Protein AF-A0A965AV86-F1 (afdb_monomer)

Mean predicted aligned error: 15.58 Å

pLDDT: mean 75.6, std 20.57, range [33.12, 95.44]

Sequence (163 aa):
SRGSLPSGPVTVMVHMASVWVPFTSESKEAIASYPEIQKEIRLALQAVGRKLGMYLRRRLRVAQEGQRRTIFLRYLGEVASAVATINGGNRDKIYEELLLIAKKKTAEADVKLDESGKPIEEPEEMNLGDNVIIVSQQPEPGAEPTEAATPAKKPKKRRRRSK

Nearest PDB structures (foldseek):
  8qhw-assembly1_E  TM=7.178E-01  e=6.486E+00  Synechocystis sp. PCC 6803
  7p2y-assembly1_L  TM=5.408E-01  e=6.915E+00  Acinetobacter baumannii ATCC 17978

Structure (mmCIF, N/CA/C/O backbone):
data_AF-A0A965AV86-F1
#
_entry.id   AF-A0A965AV86-F1
#
loop_
_atom_site.group_PDB
_atom_site.id
_atom_site.type_symbol
_atom_site.label_atom_id
_atom_site.label_alt_id
_atom_site.label_comp_id
_atom_site.label_asym_id
_atom_site.label_entity_id
_atom_site.label_seq_id
_atom_site.pdbx_PDB_ins_code
_atom_site.Cartn_x
_atom_site.Cartn_y
_atom_site.Cartn_z
_atom_site.occupancy
_atom_site.B_iso_or_equiv
_atom_site.auth_seq_id
_atom_site.auth_comp_id
_atom_site.auth_asym_id
_atom_site.auth_atom_id
_atom_site.pdbx_PDB_model_num
ATOM 1 N N . SER A 1 1 ? 18.219 -2.382 4.595 1.00 44.16 1 SER A N 1
ATOM 2 C CA . SER A 1 1 ? 19.446 -2.185 3.793 1.00 44.16 1 SER A CA 1
ATOM 3 C C . SER A 1 1 ? 19.245 -1.000 2.861 1.00 44.16 1 SER A C 1
ATOM 5 O O . SER A 1 1 ? 18.247 -0.950 2.155 1.00 44.16 1 SER A O 1
ATOM 7 N N . ARG A 1 2 ? 20.127 0.006 2.894 1.00 52.91 2 ARG A N 1
ATOM 8 C CA . ARG A 1 2 ? 20.089 1.122 1.933 1.00 52.91 2 ARG A CA 1
ATOM 9 C C . ARG A 1 2 ? 20.800 0.667 0.656 1.00 52.91 2 ARG A C 1
ATOM 11 O O . ARG A 1 2 ? 21.925 0.197 0.748 1.00 52.91 2 ARG A O 1
ATOM 18 N N . GLY A 1 3 ? 20.136 0.771 -0.493 1.00 73.81 3 GLY A N 1
ATOM 19 C CA . GLY A 1 3 ? 20.714 0.448 -1.806 1.00 73.81 3 GLY A CA 1
ATOM 20 C C . GLY A 1 3 ? 20.435 -0.960 -2.342 1.00 73.81 3 GLY A C 1
ATOM 21 O O . GLY A 1 3 ? 20.791 -1.235 -3.481 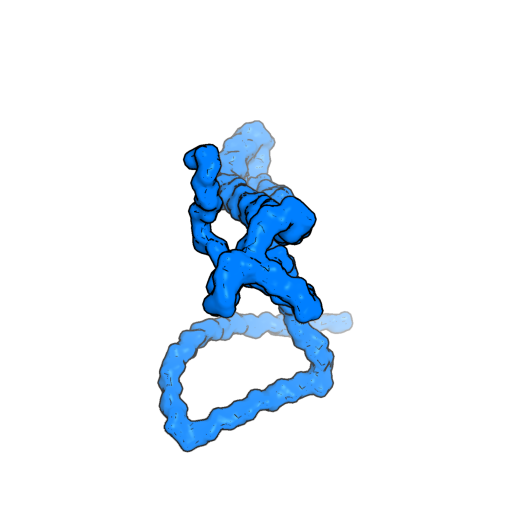1.00 73.81 3 GLY A O 1
ATOM 22 N N . SER A 1 4 ? 19.772 -1.838 -1.583 1.00 79.75 4 SER A N 1
ATOM 23 C CA . SER A 1 4 ? 19.282 -3.110 -2.130 1.00 79.75 4 SER A CA 1
ATOM 24 C C . SER A 1 4 ? 17.935 -2.919 -2.824 1.00 79.75 4 SER A C 1
ATOM 26 O O . SER A 1 4 ? 17.174 -2.009 -2.479 1.00 79.75 4 SER A O 1
ATOM 28 N N . LEU A 1 5 ? 17.607 -3.824 -3.748 1.00 81.38 5 LEU A N 1
ATOM 29 C CA . LEU A 1 5 ? 16.246 -3.932 -4.266 1.00 81.38 5 LEU A CA 1
ATOM 30 C C . LEU A 1 5 ? 15.256 -4.121 -3.100 1.00 81.38 5 LEU A C 1
ATOM 32 O O . LEU A 1 5 ? 15.603 -4.768 -2.102 1.00 81.38 5 LEU A O 1
ATOM 36 N N . PRO A 1 6 ? 14.054 -3.527 -3.186 1.00 82.19 6 PRO A N 1
ATOM 37 C CA . PRO A 1 6 ? 13.028 -3.721 -2.174 1.00 82.19 6 PRO A CA 1
ATOM 38 C C . PRO A 1 6 ? 12.660 -5.206 -2.109 1.00 82.19 6 PRO A C 1
ATOM 40 O O . PRO A 1 6 ? 12.325 -5.810 -3.125 1.00 82.19 6 PRO A O 1
ATOM 43 N N . SER A 1 7 ? 12.733 -5.791 -0.915 1.00 81.69 7 SER A N 1
ATOM 44 C CA . SER A 1 7 ? 12.344 -7.177 -0.677 1.00 81.69 7 SER A CA 1
ATOM 45 C C . SER A 1 7 ? 10.901 -7.251 -0.184 1.00 81.69 7 SER A C 1
ATOM 47 O O . SER A 1 7 ? 10.472 -6.483 0.679 1.00 81.69 7 SER A O 1
ATOM 49 N N . GLY A 1 8 ? 10.137 -8.180 -0.749 1.00 85.19 8 GLY A N 1
ATOM 50 C CA . GLY A 1 8 ? 8.748 -8.427 -0.383 1.00 85.19 8 GLY A CA 1
ATOM 51 C C . GLY A 1 8 ? 8.028 -9.264 -1.442 1.00 85.19 8 GLY A C 1
ATOM 52 O O . GLY A 1 8 ? 8.562 -9.451 -2.535 1.00 85.19 8 GLY A O 1
ATOM 53 N N . PRO A 1 9 ? 6.818 -9.763 -1.142 1.00 88.88 9 PRO A N 1
ATOM 54 C CA . PRO A 1 9 ? 5.999 -10.521 -2.085 1.00 88.88 9 PRO A CA 1
ATOM 55 C C . PRO A 1 9 ? 5.366 -9.577 -3.122 1.00 88.88 9 PRO A C 1
ATOM 57 O O . PRO A 1 9 ? 4.173 -9.287 -3.076 1.00 88.88 9 PRO A O 1
ATOM 60 N N . VAL A 1 10 ? 6.182 -9.029 -4.024 1.00 87.31 10 VAL A N 1
ATOM 61 C CA . VAL A 1 10 ? 5.752 -8.085 -5.063 1.00 87.31 10 VAL A CA 1
ATOM 62 C C . VAL A 1 10 ? 6.363 -8.496 -6.395 1.00 87.31 10 VAL A C 1
ATOM 64 O O . VAL A 1 10 ? 7.570 -8.696 -6.492 1.00 87.31 10 VAL A O 1
ATOM 67 N N . THR A 1 11 ? 5.527 -8.574 -7.428 1.00 89.94 11 THR A N 1
ATOM 68 C CA . THR A 1 11 ? 5.969 -8.746 -8.817 1.00 89.94 11 THR A CA 1
ATOM 69 C C . THR A 1 11 ? 5.817 -7.419 -9.546 1.00 89.94 11 THR A C 1
ATOM 71 O O . THR A 1 11 ? 4.768 -6.779 -9.463 1.00 89.94 11 THR A O 1
ATOM 74 N N . VAL A 1 12 ? 6.864 -6.992 -10.250 1.00 89.75 12 VAL A N 1
ATOM 75 C CA . VAL A 1 12 ? 6.861 -5.771 -11.060 1.00 89.75 12 VAL A CA 1
ATOM 76 C C . VAL A 1 12 ? 7.028 -6.169 -12.517 1.00 89.75 12 VAL A C 1
ATOM 78 O O . VAL A 1 12 ? 8.007 -6.815 -12.874 1.00 89.75 12 VAL A O 1
ATOM 81 N N . MET A 1 13 ? 6.079 -5.760 -13.352 1.00 92.31 13 MET A N 1
ATOM 82 C CA . MET A 1 13 ? 6.137 -5.939 -14.798 1.00 92.31 13 MET A CA 1
ATOM 83 C C . MET A 1 13 ? 6.315 -4.572 -15.454 1.00 92.31 13 MET A C 1
ATOM 85 O O . MET A 1 13 ? 5.569 -3.637 -15.159 1.00 92.31 13 MET A O 1
ATOM 89 N N . VAL A 1 14 ? 7.299 -4.458 -16.343 1.00 92.12 14 VAL A N 1
ATOM 90 C CA . VAL A 1 14 ? 7.527 -3.260 -17.156 1.00 92.12 14 VAL A CA 1
ATOM 91 C C . VAL A 1 14 ? 7.401 -3.668 -18.614 1.00 92.12 14 VAL A C 1
ATOM 93 O O . VAL A 1 14 ? 8.117 -4.551 -19.075 1.00 92.12 14 VAL A O 1
ATOM 96 N N . HIS A 1 15 ? 6.476 -3.034 -19.327 1.00 93.19 15 HIS A N 1
ATOM 97 C CA . HIS A 1 15 ? 6.301 -3.220 -20.761 1.00 93.19 15 HIS A CA 1
ATOM 98 C C . HIS A 1 15 ? 6.832 -1.989 -21.494 1.00 93.19 15 HIS A C 1
ATOM 100 O O . HIS A 1 15 ? 6.490 -0.862 -21.133 1.00 93.19 15 HIS A O 1
ATOM 106 N N . MET A 1 16 ? 7.657 -2.201 -22.517 1.00 89.88 16 MET A N 1
ATOM 107 C CA . MET A 1 16 ? 8.225 -1.138 -23.340 1.00 89.88 16 MET A CA 1
ATOM 108 C C . MET A 1 16 ? 7.884 -1.404 -24.802 1.00 89.88 16 MET A C 1
ATOM 110 O O . MET A 1 16 ? 8.159 -2.483 -25.316 1.00 89.88 16 MET A O 1
ATOM 114 N N . ALA A 1 17 ? 7.293 -0.412 -25.463 1.00 92.25 17 ALA A N 1
ATOM 115 C CA . ALA A 1 17 ? 6.923 -0.481 -26.868 1.00 92.25 17 ALA A CA 1
ATOM 116 C C . ALA A 1 17 ? 7.422 0.774 -27.589 1.00 92.25 17 ALA A C 1
ATOM 118 O O . ALA A 1 17 ? 7.102 1.893 -27.189 1.00 92.25 17 ALA A O 1
ATOM 119 N N . SER A 1 18 ? 8.204 0.588 -28.649 1.00 91.44 18 SER A N 1
ATOM 120 C CA . SER A 1 18 ? 8.650 1.652 -29.549 1.00 91.44 18 SER A CA 1
ATOM 121 C C . SER A 1 18 ? 8.913 1.080 -30.946 1.00 91.44 18 SER A C 1
ATOM 123 O O . SER A 1 18 ? 9.048 -0.131 -31.112 1.00 91.44 18 SER A O 1
ATOM 125 N N . VAL A 1 19 ? 8.984 1.954 -31.958 1.00 95.38 19 VAL A N 1
ATOM 126 C CA . VAL A 1 19 ? 9.325 1.569 -33.346 1.00 95.38 19 VAL A CA 1
ATOM 127 C C . VAL A 1 19 ? 10.732 0.975 -33.415 1.00 95.38 19 VAL A C 1
ATOM 129 O O . VAL A 1 19 ? 10.982 0.017 -34.141 1.00 95.38 19 VAL A O 1
ATOM 132 N N . TRP A 1 20 ? 11.644 1.536 -32.624 1.00 91.50 20 TRP A N 1
ATOM 133 C CA . TRP A 1 20 ? 13.003 1.049 -32.475 1.00 91.50 20 TRP A CA 1
ATOM 134 C C . TRP A 1 20 ? 13.381 1.044 -30.994 1.00 91.50 20 TRP A C 1
ATOM 136 O O . TRP A 1 20 ? 13.335 2.080 -30.324 1.00 91.50 20 TRP A O 1
ATOM 146 N N . VAL A 1 21 ? 13.698 -0.140 -30.470 1.00 92.31 21 VAL A N 1
ATOM 147 C CA . VAL A 1 21 ? 14.121 -0.346 -29.083 1.00 92.31 21 VAL A CA 1
ATOM 148 C C . VAL A 1 21 ? 15.646 -0.451 -29.046 1.00 92.31 21 VAL A C 1
ATOM 150 O O . VAL A 1 21 ? 16.195 -1.303 -29.749 1.00 92.31 21 VAL A O 1
ATOM 153 N N . PRO A 1 22 ? 16.340 0.345 -28.217 1.00 92.19 22 PRO A N 1
ATOM 154 C CA . PRO A 1 22 ? 17.777 0.206 -28.074 1.00 92.19 22 PRO A CA 1
ATOM 155 C C . PRO A 1 22 ? 18.134 -0.981 -27.168 1.00 92.19 22 PRO A C 1
ATOM 157 O O . PRO A 1 22 ? 17.960 -0.920 -25.949 1.00 92.19 22 PRO A O 1
ATOM 160 N N . PHE A 1 23 ? 18.672 -2.048 -27.753 1.00 94.06 23 PHE A N 1
ATOM 161 C CA . PHE A 1 23 ? 19.180 -3.210 -27.018 1.00 94.06 23 PHE A CA 1
ATOM 162 C C . PHE A 1 23 ? 20.687 -3.091 -26.756 1.00 94.06 23 PHE A C 1
ATOM 164 O O . PHE A 1 23 ? 21.407 -2.469 -27.535 1.00 94.06 23 PHE A O 1
ATOM 171 N N . THR A 1 24 ? 21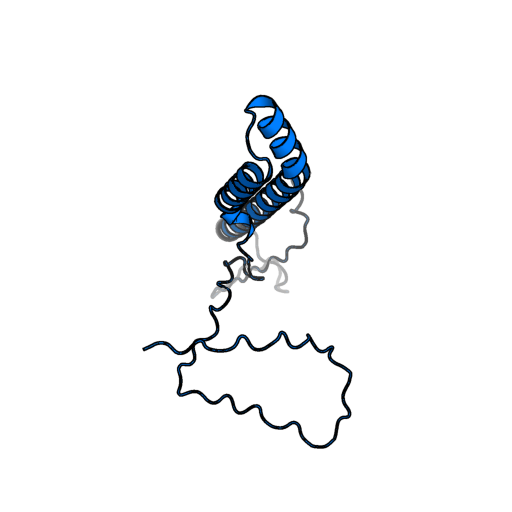.174 -3.682 -25.663 1.00 94.62 24 THR A N 1
ATOM 172 C CA . THR A 1 24 ? 22.618 -3.739 -25.357 1.00 94.62 24 THR A CA 1
ATOM 173 C C . THR A 1 24 ? 23.363 -4.793 -26.179 1.00 94.62 24 THR A C 1
ATOM 175 O O . THR A 1 24 ? 24.575 -4.684 -26.340 1.00 94.62 24 THR A O 1
ATOM 178 N N . SER A 1 25 ? 22.656 -5.808 -26.684 1.00 92.44 25 SER A N 1
ATOM 179 C CA . SER A 1 25 ? 23.189 -6.891 -27.515 1.00 92.44 25 SER A CA 1
ATOM 180 C C . SER A 1 25 ? 22.216 -7.266 -28.637 1.00 92.44 25 SER A C 1
ATOM 182 O O . SER A 1 25 ? 21.016 -6.989 -28.564 1.00 92.44 25 SER A O 1
ATOM 184 N N . GLU A 1 26 ? 22.726 -7.941 -29.670 1.00 91.81 26 GLU A N 1
ATOM 185 C CA . GLU A 1 26 ? 21.929 -8.447 -30.799 1.00 91.81 26 GLU A CA 1
ATOM 186 C C . GLU A 1 26 ? 20.872 -9.474 -30.368 1.00 91.81 26 GLU A C 1
ATOM 188 O O . GLU A 1 26 ? 19.809 -9.564 -30.984 1.00 91.81 26 GLU A O 1
ATOM 193 N N . SER A 1 27 ? 21.125 -10.189 -29.266 1.00 92.81 27 SER A N 1
ATOM 194 C CA . SER A 1 27 ? 20.223 -11.188 -28.683 1.00 92.81 27 SER A CA 1
ATOM 195 C C . SER A 1 27 ? 18.942 -10.596 -28.077 1.00 92.81 27 SER A C 1
ATOM 197 O O . SER A 1 27 ? 18.022 -11.346 -27.767 1.00 92.81 27 SER A O 1
ATOM 199 N N . LYS A 1 28 ? 18.849 -9.263 -27.922 1.00 91.69 28 LYS A N 1
ATOM 200 C CA . LYS A 1 28 ? 17.669 -8.537 -27.400 1.00 91.69 28 LYS A CA 1
ATOM 201 C C . LYS A 1 28 ? 17.233 -8.915 -25.977 1.00 91.69 28 LYS A C 1
ATOM 203 O O . LYS A 1 28 ? 16.060 -8.810 -25.630 1.00 91.69 28 LYS A O 1
ATOM 208 N N . GLU A 1 29 ? 18.180 -9.300 -25.131 1.00 91.31 29 GLU A N 1
ATOM 209 C CA . GLU A 1 29 ? 17.897 -9.726 -23.751 1.00 91.31 29 GLU A CA 1
ATOM 210 C C . GLU A 1 29 ? 17.850 -8.560 -22.752 1.00 91.31 29 GLU A C 1
ATOM 212 O O . GLU A 1 29 ? 17.215 -8.657 -21.703 1.00 91.31 29 GLU A O 1
ATOM 217 N N . ALA A 1 30 ? 18.505 -7.441 -23.073 1.00 92.00 30 A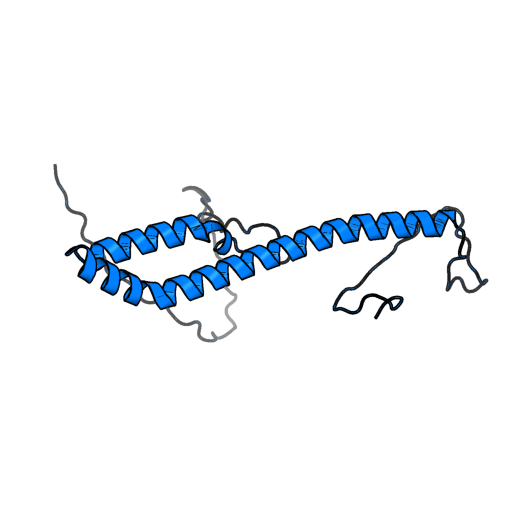LA A N 1
ATOM 218 C CA . ALA A 1 30 ? 18.589 -6.275 -22.203 1.00 92.00 30 ALA A CA 1
ATOM 219 C C . ALA A 1 30 ? 18.480 -4.961 -22.988 1.00 92.00 30 ALA A C 1
ATOM 221 O O . ALA A 1 30 ? 18.927 -4.842 -24.131 1.00 92.00 30 ALA A O 1
ATOM 222 N N . ILE A 1 31 ? 17.868 -3.964 -22.348 1.00 92.06 31 ILE A N 1
ATOM 223 C CA . ILE A 1 31 ? 17.645 -2.622 -22.897 1.00 92.06 31 ILE A CA 1
ATOM 224 C C . ILE A 1 31 ? 18.810 -1.722 -22.482 1.00 92.06 31 ILE A C 1
ATOM 226 O O . ILE A 1 31 ? 19.259 -1.763 -21.336 1.00 92.06 31 ILE A O 1
ATOM 230 N N . ALA A 1 32 ? 19.289 -0.885 -23.399 1.00 92.56 32 ALA A N 1
ATOM 231 C CA . ALA A 1 32 ? 20.369 0.051 -23.123 1.00 92.56 32 ALA A CA 1
ATOM 232 C C . ALA A 1 32 ? 19.949 1.154 -22.137 1.00 92.56 32 ALA A C 1
ATOM 234 O O . ALA A 1 32 ? 18.827 1.666 -22.150 1.00 92.56 32 ALA A O 1
ATOM 235 N N . SER A 1 33 ? 20.884 1.555 -21.278 1.00 91.75 33 SER A N 1
ATOM 236 C CA . SER A 1 33 ? 20.636 2.425 -20.129 1.00 91.75 33 SER A CA 1
ATOM 237 C C . SER A 1 33 ? 20.665 3.921 -20.478 1.00 91.75 33 SER A C 1
ATOM 239 O O . SER A 1 33 ? 21.414 4.684 -19.867 1.00 91.75 33 SER A O 1
ATOM 241 N N . TYR A 1 34 ? 19.840 4.366 -21.426 1.00 94.00 34 TYR A N 1
ATOM 242 C CA . TYR A 1 34 ? 19.718 5.791 -21.760 1.00 94.00 34 TYR A CA 1
ATOM 243 C C . TYR A 1 34 ? 19.035 6.589 -20.635 1.00 94.00 34 TYR A C 1
ATOM 245 O O . TYR A 1 34 ? 18.071 6.094 -20.034 1.00 94.00 34 TYR A O 1
ATOM 253 N N . PRO A 1 35 ? 19.504 7.811 -20.321 1.00 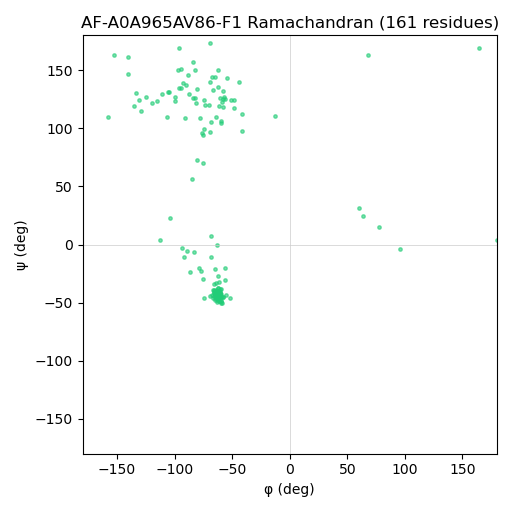94.31 35 PRO A N 1
ATOM 254 C CA . PRO A 1 35 ? 18.970 8.599 -19.212 1.00 94.31 35 PRO A CA 1
ATOM 255 C C . PRO A 1 35 ? 17.481 8.939 -19.379 1.00 94.31 35 PRO A C 1
ATOM 257 O O . PRO A 1 35 ? 16.754 8.972 -18.386 1.00 94.31 35 PRO A O 1
ATOM 260 N N . GLU A 1 36 ? 16.995 9.113 -20.608 1.00 93.75 36 GLU A N 1
ATOM 261 C CA . GLU A 1 36 ? 15.586 9.371 -20.921 1.00 93.75 36 GLU A CA 1
ATOM 262 C C . GLU A 1 36 ? 14.702 8.171 -20.551 1.00 93.75 36 GLU A C 1
ATOM 264 O O . GLU A 1 36 ? 13.707 8.328 -19.840 1.00 93.75 36 GLU A O 1
ATOM 269 N N . ILE A 1 37 ? 15.106 6.959 -20.952 1.00 92.44 37 ILE A N 1
ATOM 270 C CA . ILE A 1 37 ? 14.382 5.709 -20.661 1.00 92.44 37 ILE A CA 1
ATOM 271 C C . ILE A 1 37 ? 14.385 5.438 -19.153 1.00 92.44 37 ILE A C 1
ATOM 273 O O . ILE A 1 37 ? 13.347 5.146 -18.559 1.00 92.44 37 ILE A O 1
ATOM 277 N N . GLN A 1 38 ? 15.543 5.587 -18.502 1.00 93.62 38 GLN A N 1
ATOM 278 C CA . GLN A 1 38 ? 15.658 5.401 -17.054 1.00 93.62 38 GLN A CA 1
ATOM 279 C C . GLN A 1 38 ? 14.780 6.383 -16.272 1.00 93.62 38 GLN A C 1
ATOM 281 O O . GLN A 1 38 ? 14.186 6.013 -15.253 1.00 93.62 38 GLN A O 1
ATOM 286 N N . LYS A 1 39 ? 14.705 7.641 -16.722 1.00 95.44 39 LYS A N 1
ATOM 287 C CA . LYS A 1 39 ? 13.859 8.664 -16.103 1.00 95.44 39 LYS A CA 1
ATOM 288 C C . LYS A 1 39 ? 12.386 8.278 -16.203 1.00 95.44 39 LYS A C 1
ATOM 290 O O . LYS A 1 39 ? 11.697 8.333 -15.185 1.00 95.44 39 LYS A O 1
ATOM 295 N N . GLU A 1 40 ? 11.933 7.834 -17.370 1.00 94.62 40 GLU A N 1
ATOM 296 C CA . GLU A 1 40 ? 10.533 7.468 -17.586 1.00 94.62 40 GLU A CA 1
ATOM 297 C C . GLU A 1 40 ? 10.129 6.226 -16.781 1.00 94.62 40 GLU A C 1
ATOM 299 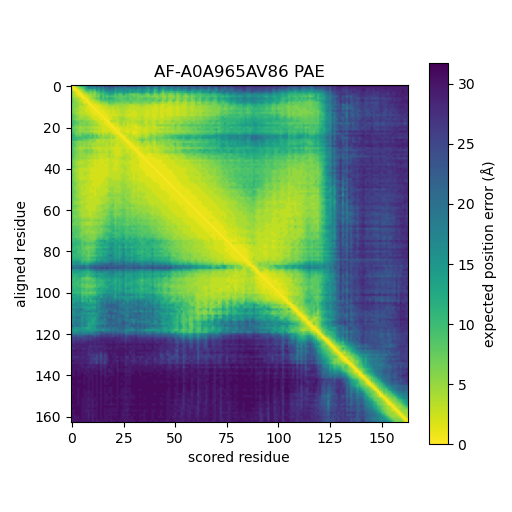O O . GLU A 1 40 ? 9.139 6.255 -16.048 1.00 94.62 40 GLU A O 1
ATOM 304 N N . ILE A 1 41 ? 10.952 5.170 -16.794 1.00 94.06 41 ILE A N 1
ATOM 305 C CA . ILE A 1 41 ? 10.712 3.963 -15.984 1.00 94.06 41 ILE A CA 1
ATOM 306 C C . ILE A 1 41 ? 10.661 4.316 -14.492 1.00 94.06 41 ILE A C 1
ATOM 308 O O . ILE A 1 41 ? 9.780 3.848 -13.765 1.00 94.06 41 ILE A O 1
ATOM 312 N N . ARG A 1 42 ? 11.568 5.181 -14.017 1.00 93.25 42 ARG A N 1
ATOM 313 C CA . ARG A 1 42 ? 11.564 5.642 -12.622 1.00 93.25 42 ARG A CA 1
ATOM 314 C C . ARG A 1 42 ? 10.269 6.382 -12.283 1.00 93.25 42 ARG A C 1
ATOM 316 O O . ARG A 1 42 ? 9.694 6.118 -11.227 1.00 93.25 42 ARG A O 1
ATOM 323 N N . LEU A 1 43 ? 9.807 7.291 -13.141 1.00 95.38 43 LEU A N 1
ATOM 324 C CA . LEU A 1 43 ? 8.568 8.042 -12.919 1.00 95.38 43 LEU A CA 1
ATOM 325 C C . LEU A 1 43 ? 7.339 7.122 -12.919 1.00 95.38 43 LEU A C 1
ATOM 327 O O . LEU A 1 43 ? 6.506 7.225 -12.013 1.00 95.38 43 LEU A O 1
ATOM 331 N N . ALA A 1 44 ? 7.267 6.177 -13.859 1.00 94.31 44 ALA A N 1
ATOM 332 C CA . ALA A 1 44 ? 6.199 5.184 -13.935 1.00 94.31 44 ALA A CA 1
ATOM 333 C C . ALA A 1 44 ? 6.136 4.317 -12.664 1.00 94.31 44 ALA A C 1
ATOM 335 O O . ALA A 1 44 ? 5.081 4.201 -12.031 1.00 94.31 44 ALA A O 1
ATOM 336 N N . LEU A 1 45 ? 7.279 3.782 -12.219 1.00 92.75 45 LEU A N 1
ATOM 337 C CA . LEU A 1 45 ? 7.365 2.990 -10.989 1.00 92.75 45 LEU A CA 1
ATOM 338 C C . LEU A 1 45 ? 6.999 3.805 -9.747 1.00 92.75 45 LEU A C 1
ATOM 340 O O . LEU A 1 45 ? 6.294 3.306 -8.871 1.00 92.75 45 LEU A O 1
ATOM 344 N N . GLN A 1 46 ? 7.421 5.068 -9.662 1.00 92.50 46 GLN A N 1
ATOM 345 C CA . GLN A 1 46 ? 7.037 5.944 -8.554 1.00 92.50 46 GLN A CA 1
ATOM 346 C C . GLN A 1 46 ? 5.529 6.214 -8.530 1.00 92.50 46 GLN A C 1
ATOM 348 O O . GLN A 1 46 ? 4.935 6.239 -7.451 1.00 92.50 46 GLN A O 1
ATOM 353 N N . ALA A 1 47 ? 4.894 6.403 -9.688 1.00 93.00 47 ALA A N 1
ATOM 354 C CA . ALA A 1 47 ? 3.454 6.621 -9.772 1.00 93.00 47 ALA A CA 1
ATOM 355 C C . ALA A 1 47 ? 2.665 5.400 -9.268 1.00 93.00 47 ALA A C 1
ATOM 357 O O . ALA A 1 47 ? 1.760 5.547 -8.440 1.00 93.00 47 ALA A O 1
ATOM 358 N N . VAL A 1 48 ? 3.045 4.192 -9.698 1.00 92.81 48 VAL A N 1
ATOM 359 C CA . VAL A 1 48 ? 2.442 2.936 -9.217 1.00 92.81 48 VAL A CA 1
ATOM 360 C C . VAL A 1 48 ? 2.755 2.710 -7.735 1.00 92.81 48 VAL A C 1
ATOM 362 O O . VAL A 1 48 ? 1.860 2.384 -6.954 1.00 92.81 48 VAL A O 1
ATOM 365 N N . GLY A 1 49 ? 3.989 2.983 -7.308 1.00 91.69 49 GLY A N 1
ATOM 366 C CA . GLY A 1 49 ? 4.415 2.881 -5.914 1.00 91.69 49 GLY A CA 1
ATOM 367 C C . GLY A 1 49 ? 3.614 3.783 -4.971 1.00 91.69 49 GLY A C 1
ATOM 368 O O . GLY A 1 49 ? 3.247 3.355 -3.878 1.00 91.69 49 GLY A O 1
ATOM 369 N N . ARG A 1 50 ? 3.247 5.003 -5.396 1.00 91.38 50 ARG A N 1
ATOM 370 C CA . ARG A 1 50 ? 2.350 5.880 -4.618 1.00 91.38 50 ARG A CA 1
ATOM 371 C C . ARG A 1 50 ? 0.961 5.264 -4.449 1.00 91.38 50 ARG A C 1
ATOM 373 O O . ARG A 1 50 ? 0.429 5.299 -3.339 1.00 91.38 50 ARG A O 1
ATOM 380 N N . LYS A 1 51 ? 0.389 4.680 -5.512 1.00 89.94 51 LYS A N 1
ATOM 381 C CA . LYS A 1 51 ? -0.916 3.991 -5.456 1.00 89.94 51 LYS A CA 1
ATOM 382 C C . LYS A 1 51 ? -0.873 2.804 -4.493 1.00 89.94 51 LYS A C 1
ATOM 384 O O . LYS A 1 51 ? -1.706 2.729 -3.591 1.00 89.94 51 LYS A O 1
ATOM 389 N N . LEU A 1 52 ? 0.148 1.957 -4.608 1.00 90.06 52 LEU A N 1
ATOM 390 C CA . LEU A 1 52 ? 0.371 0.835 -3.694 1.00 90.06 52 LEU A CA 1
ATOM 391 C C . LEU A 1 52 ? 0.547 1.310 -2.243 1.00 90.06 52 LEU A C 1
ATOM 393 O O . LEU A 1 52 ? -0.075 0.778 -1.326 1.00 90.06 52 LEU A O 1
ATOM 397 N N . GLY A 1 53 ? 1.337 2.360 -2.023 1.00 89.81 53 GLY A N 1
ATOM 398 C CA . GLY A 1 53 ? 1.555 2.926 -0.694 1.00 89.81 53 GLY A CA 1
ATOM 399 C C . GLY A 1 53 ? 0.287 3.510 -0.065 1.00 89.81 53 GLY A C 1
ATOM 400 O O . GLY A 1 53 ? 0.128 3.462 1.153 1.00 89.81 53 GLY A O 1
ATOM 401 N N . MET A 1 54 ? -0.633 4.074 -0.853 1.00 89.56 54 MET A N 1
ATOM 402 C CA . MET A 1 54 ? -1.952 4.485 -0.349 1.00 89.56 54 MET A CA 1
ATOM 403 C C . MET A 1 54 ? -2.800 3.277 0.054 1.00 89.56 54 MET A C 1
ATOM 405 O O . MET A 1 54 ? -3.396 3.292 1.131 1.00 89.56 54 MET A O 1
ATOM 409 N N . TYR A 1 55 ? -2.810 2.225 -0.768 1.00 88.56 55 TYR A N 1
ATOM 410 C CA . TYR A 1 55 ? -3.540 0.992 -0.479 1.00 88.56 55 TYR A CA 1
ATOM 411 C C . TYR A 1 55 ? -3.064 0.327 0.823 1.00 88.56 55 TYR A C 1
ATOM 413 O O . TYR A 1 55 ? -3.866 0.079 1.725 1.00 88.56 55 TYR A O 1
ATOM 421 N N . LEU A 1 56 ? -1.752 0.132 0.978 1.00 89.69 56 LEU A N 1
ATOM 422 C CA . LEU A 1 56 ? -1.173 -0.469 2.183 1.00 89.69 56 LEU A CA 1
ATOM 423 C C . LEU A 1 56 ? -1.470 0.353 3.444 1.00 89.69 56 LEU A C 1
ATOM 425 O O . LEU A 1 56 ? -1.824 -0.212 4.477 1.00 89.69 56 LEU A O 1
ATOM 429 N N . ARG A 1 57 ? -1.387 1.689 3.364 1.00 89.62 57 ARG A N 1
ATOM 430 C CA . ARG A 1 57 ? -1.726 2.578 4.489 1.00 89.62 57 ARG A CA 1
ATOM 431 C C . ARG A 1 57 ? -3.194 2.475 4.889 1.00 89.62 57 ARG A C 1
ATOM 433 O O . ARG A 1 57 ? -3.488 2.475 6.082 1.00 89.62 57 ARG A O 1
ATOM 440 N N . ARG A 1 58 ? -4.106 2.365 3.918 1.00 86.88 58 ARG A N 1
ATOM 441 C CA . ARG A 1 58 ? -5.533 2.147 4.189 1.00 86.88 58 ARG A CA 1
ATOM 442 C C . ARG A 1 58 ? -5.7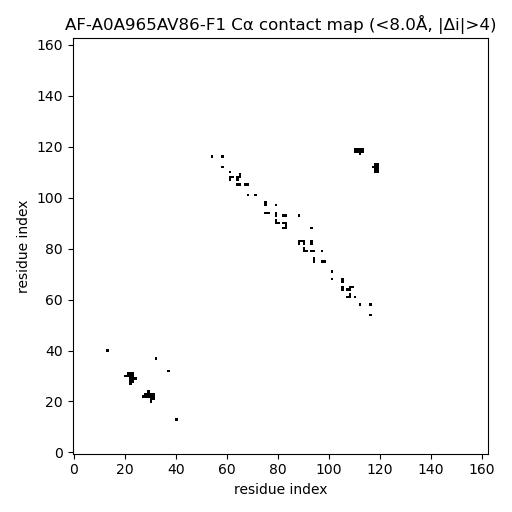48 0.825 4.922 1.00 86.88 58 ARG A C 1
ATOM 444 O O . ARG A 1 58 ? -6.384 0.817 5.968 1.00 86.88 58 ARG A O 1
ATOM 451 N N . ARG A 1 59 ? -5.155 -0.266 4.428 1.00 88.06 59 ARG A N 1
ATOM 452 C CA . ARG A 1 59 ? -5.261 -1.593 5.053 1.00 88.06 59 ARG A CA 1
ATOM 453 C C . ARG A 1 59 ? -4.682 -1.614 6.471 1.00 88.06 59 ARG A C 1
ATOM 455 O O . ARG A 1 59 ? -5.289 -2.184 7.371 1.00 88.06 59 ARG A O 1
ATOM 462 N N . LEU A 1 60 ? -3.546 -0.946 6.684 1.00 90.12 60 LEU A N 1
ATOM 463 C CA . LEU A 1 60 ? -2.947 -0.800 8.010 1.00 90.12 60 LEU A CA 1
ATOM 464 C C . LEU A 1 60 ? -3.863 -0.026 8.968 1.00 90.12 60 LEU A C 1
ATOM 466 O O . LEU A 1 60 ? -4.017 -0.443 10.112 1.00 90.12 60 LEU A O 1
ATOM 470 N N . ARG A 1 61 ? -4.492 1.065 8.510 1.00 87.56 61 ARG A N 1
ATOM 471 C CA . ARG A 1 61 ? -5.444 1.839 9.322 1.00 87.56 61 ARG A CA 1
ATOM 472 C C . ARG A 1 61 ? -6.630 0.981 9.762 1.00 87.56 61 ARG A C 1
ATOM 474 O O . ARG A 1 61 ? -6.927 0.945 10.949 1.00 87.56 61 ARG A O 1
ATOM 481 N N . VAL A 1 62 ? -7.242 0.244 8.834 1.00 87.88 62 VAL A N 1
ATOM 482 C CA . VAL A 1 62 ? -8.356 -0.673 9.140 1.00 87.88 62 VAL A CA 1
ATOM 483 C C . VAL A 1 62 ? -7.934 -1.714 10.183 1.00 87.88 62 VAL A C 1
ATOM 485 O O . VAL A 1 62 ? -8.637 -1.926 11.169 1.00 87.88 62 VAL A O 1
ATOM 488 N N . ALA A 1 63 ? -6.747 -2.312 10.029 1.00 88.56 63 ALA A N 1
ATOM 489 C CA . ALA A 1 63 ? -6.222 -3.276 10.996 1.00 88.56 63 ALA A CA 1
ATOM 490 C C . ALA A 1 63 ? -5.989 -2.657 12.388 1.00 88.56 63 ALA A C 1
ATOM 492 O O . ALA A 1 63 ? -6.328 -3.273 13.399 1.00 88.56 63 ALA A O 1
ATOM 493 N N . GLN A 1 64 ? -5.442 -1.439 12.455 1.00 89.94 64 GLN A N 1
ATOM 494 C CA . GLN A 1 64 ? -5.220 -0.720 13.715 1.00 89.94 64 GLN A CA 1
ATOM 495 C C . GLN A 1 64 ? -6.535 -0.378 14.423 1.00 89.94 64 GLN A C 1
ATOM 497 O O . GLN A 1 64 ? -6.640 -0.559 15.636 1.00 89.94 64 GLN A O 1
ATOM 502 N N . GLU A 1 65 ? -7.550 0.068 13.686 1.00 89.25 65 GLU A N 1
ATOM 503 C CA . GLU A 1 65 ? -8.875 0.333 14.251 1.00 89.25 65 GLU A CA 1
ATOM 504 C C . GLU A 1 65 ? -9.544 -0.962 14.746 1.00 89.25 65 GLU A C 1
ATOM 506 O O . GLU A 1 65 ? -10.076 -1.003 15.858 1.00 89.25 65 GLU A O 1
ATOM 511 N N . GLY A 1 66 ? -9.413 -2.073 14.012 1.00 88.75 66 GLY A N 1
ATOM 512 C CA . GLY A 1 66 ? -9.873 -3.389 14.473 1.00 88.75 66 GLY A CA 1
ATOM 513 C C . GLY A 1 66 ? -9.189 -3.850 15.771 1.00 88.75 66 GLY A C 1
ATOM 514 O O . GLY A 1 66 ? -9.846 -4.337 16.700 1.00 88.75 66 GLY A O 1
ATOM 515 N N . GLN A 1 67 ? -7.875 -3.634 15.887 1.00 90.25 67 GLN A N 1
ATOM 516 C CA . GLN A 1 67 ? -7.126 -3.907 17.119 1.00 90.25 67 GLN A CA 1
ATOM 517 C C . GLN A 1 67 ? -7.612 -3.032 18.282 1.00 90.25 67 GLN A C 1
ATOM 519 O O . GLN A 1 67 ? -7.861 -3.550 19.373 1.00 90.25 67 GLN A O 1
ATOM 524 N N . ARG A 1 68 ? -7.815 -1.728 18.052 1.00 88.56 68 ARG A N 1
ATOM 525 C CA . ARG A 1 68 ? -8.349 -0.793 19.058 1.00 88.56 68 ARG A CA 1
ATOM 526 C C . ARG A 1 68 ? -9.711 -1.234 19.579 1.00 88.56 68 ARG A C 1
ATOM 528 O O . ARG A 1 68 ? -9.904 -1.262 20.792 1.00 88.56 68 ARG A O 1
ATOM 535 N N . ARG A 1 69 ? -10.627 -1.647 18.699 1.00 87.81 69 ARG A N 1
ATOM 536 C CA . ARG A 1 69 ? -11.940 -2.179 19.100 1.00 87.81 69 ARG A CA 1
ATOM 537 C C . ARG A 1 69 ? -11.827 -3.444 19.930 1.00 87.81 69 ARG A C 1
ATOM 539 O O . ARG A 1 69 ? -12.520 -3.568 20.933 1.00 87.81 69 ARG A O 1
ATOM 546 N N . THR A 1 70 ? -10.948 -4.363 19.541 1.00 89.88 70 THR A N 1
ATOM 547 C CA . THR A 1 70 ? -10.732 -5.612 20.286 1.00 89.88 70 THR A CA 1
ATOM 548 C C . THR A 1 70 ? -10.259 -5.327 21.712 1.00 89.88 70 THR A C 1
ATOM 550 O O . THR A 1 70 ? -10.780 -5.899 22.670 1.00 89.88 70 THR A O 1
ATOM 553 N N . ILE A 1 71 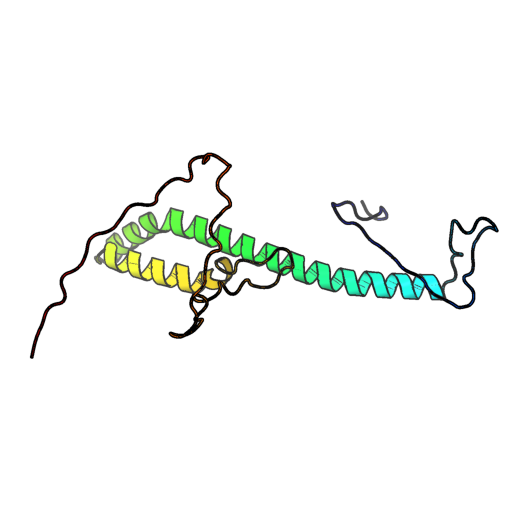? -9.310 -4.399 21.862 1.00 90.75 71 ILE A N 1
ATOM 554 C CA . ILE A 1 71 ? -8.826 -3.940 23.168 1.00 90.75 71 ILE A CA 1
ATOM 555 C C . ILE A 1 71 ? -9.963 -3.270 23.950 1.00 90.75 71 ILE A C 1
ATOM 557 O O . ILE A 1 71 ? -10.192 -3.613 25.106 1.00 90.75 71 ILE A O 1
ATOM 561 N N . PHE A 1 72 ? -10.718 -2.367 23.322 1.00 89.06 72 PHE A N 1
ATOM 562 C CA . PHE A 1 72 ? -11.818 -1.655 23.974 1.00 89.06 72 PHE A CA 1
ATOM 563 C C . PHE A 1 72 ? -12.901 -2.610 24.494 1.00 89.06 72 PHE A C 1
ATOM 565 O O . PHE A 1 72 ? -13.309 -2.496 25.645 1.00 89.06 72 PHE A O 1
ATOM 572 N N . LEU A 1 73 ? -13.308 -3.601 23.693 1.00 88.62 73 LEU A N 1
ATOM 573 C CA . LEU A 1 73 ? -14.286 -4.621 24.089 1.00 88.62 73 LEU A CA 1
ATOM 574 C C . LEU A 1 73 ? -13.802 -5.470 25.269 1.00 88.62 73 LEU A C 1
ATOM 576 O O . LEU A 1 73 ? -14.602 -5.795 26.143 1.00 88.62 73 LEU A O 1
ATOM 580 N N . ARG A 1 74 ? -12.503 -5.793 25.322 1.00 91.12 74 ARG A N 1
ATOM 581 C CA . ARG A 1 74 ? -11.907 -6.545 26.436 1.00 91.12 74 ARG A CA 1
ATOM 582 C C . ARG A 1 74 ? -12.029 -5.795 27.765 1.00 91.12 74 ARG A C 1
ATOM 584 O O . ARG A 1 74 ? -12.331 -6.418 28.775 1.00 91.12 74 ARG A O 1
ATOM 591 N N . TYR A 1 75 ? -11.807 -4.481 27.767 1.00 92.00 75 TYR A N 1
ATOM 592 C CA . TYR A 1 75 ? -11.836 -3.664 28.989 1.00 92.00 75 TYR A CA 1
ATOM 593 C C . TYR A 1 75 ? -13.210 -3.055 29.302 1.00 92.00 75 TYR A C 1
ATOM 595 O O . TYR A 1 75 ? -13.418 -2.544 30.400 1.00 92.00 75 TYR A O 1
ATOM 603 N N . LEU A 1 76 ? -14.163 -3.129 28.370 1.00 90.94 76 LEU A N 1
ATOM 604 C CA . LEU A 1 76 ? -15.467 -2.473 28.472 1.00 90.94 76 LEU A CA 1
ATOM 605 C C . LEU A 1 76 ? -16.236 -2.840 29.745 1.00 90.94 76 LEU A C 1
ATOM 607 O O . LEU A 1 76 ? -16.827 -1.973 30.385 1.00 90.94 76 LEU A O 1
ATOM 611 N N . GLY A 1 77 ? -16.228 -4.127 30.106 1.00 90.44 77 GLY A N 1
ATOM 612 C CA . GLY A 1 77 ? -16.953 -4.634 31.271 1.00 90.44 77 GLY A CA 1
ATOM 613 C C . GLY A 1 77 ? -16.408 -4.092 32.593 1.00 90.44 77 GLY A C 1
ATOM 614 O O . GLY A 1 77 ? -17.189 -3.702 33.460 1.00 90.44 77 GLY A O 1
ATOM 615 N N . GLU A 1 78 ? -15.082 -4.016 32.721 1.00 92.56 78 GLU A N 1
ATOM 616 C CA . GLU A 1 78 ? -14.412 -3.488 33.915 1.00 92.56 78 GLU A CA 1
ATOM 617 C C . GLU A 1 78 ? -14.634 -1.981 34.055 1.00 92.56 78 GLU A C 1
ATOM 619 O O . GLU A 1 78 ? -14.994 -1.492 35.125 1.00 92.56 78 GLU A O 1
ATOM 624 N N . VAL A 1 79 ? -14.511 -1.243 32.948 1.00 91.31 79 VAL A N 1
ATOM 625 C CA . VAL A 1 79 ? -14.752 0.206 32.927 1.00 91.31 79 VAL A CA 1
ATOM 626 C C . VAL A 1 79 ? -16.205 0.519 33.286 1.00 91.31 79 VAL A C 1
ATOM 628 O O . VAL A 1 79 ? -16.450 1.393 34.116 1.00 91.31 79 VAL A O 1
ATOM 631 N N . ALA A 1 80 ? -17.172 -0.218 32.730 1.00 92.50 80 ALA A N 1
ATOM 632 C CA . ALA A 1 80 ? -18.583 -0.043 33.071 1.00 92.50 80 ALA A CA 1
ATOM 633 C C . ALA A 1 80 ? -18.850 -0.308 34.562 1.00 92.50 80 ALA A C 1
ATOM 635 O O . ALA A 1 80 ? -19.619 0.423 35.185 1.00 92.50 80 ALA A O 1
ATOM 636 N N . SER A 1 81 ? -18.182 -1.310 35.149 1.00 91.56 81 SER A N 1
ATOM 637 C CA . SER A 1 81 ? -18.273 -1.591 36.584 1.00 91.56 81 SER A CA 1
ATOM 638 C C . SER A 1 81 ? -17.733 -0.440 37.429 1.00 91.56 81 SER A C 1
ATOM 640 O O . SER A 1 81 ? -18.409 0.012 38.346 1.00 91.56 81 SER A O 1
ATOM 642 N N . ALA A 1 82 ? -16.535 0.057 37.112 1.00 91.81 82 ALA A N 1
ATOM 643 C CA . ALA A 1 82 ? -15.896 1.130 37.868 1.00 91.81 82 ALA A CA 1
ATOM 644 C C . ALA A 1 82 ? -16.704 2.438 37.814 1.00 91.81 82 ALA A C 1
ATOM 646 O O . ALA A 1 82 ? -16.907 3.085 38.840 1.00 91.81 82 ALA A O 1
ATOM 647 N N . VAL A 1 83 ? -17.219 2.804 36.634 1.00 90.19 83 VAL A N 1
ATOM 648 C CA . VAL A 1 83 ? -18.040 4.014 36.460 1.00 90.19 83 VAL A CA 1
ATOM 649 C C . VAL A 1 83 ? -19.376 3.888 37.197 1.00 90.19 83 VAL A C 1
ATOM 651 O O . VAL A 1 83 ? -19.811 4.855 37.822 1.00 90.19 83 VAL A O 1
ATOM 654 N N . ALA A 1 84 ? -20.008 2.709 37.176 1.00 93.00 84 ALA A N 1
ATOM 655 C CA . ALA A 1 84 ? -21.236 2.456 37.929 1.00 93.00 84 ALA A CA 1
ATOM 656 C C . ALA A 1 84 ? -21.025 2.633 39.441 1.00 93.00 84 ALA A C 1
ATOM 658 O O . ALA A 1 84 ? -21.841 3.283 40.092 1.00 93.00 84 ALA A O 1
ATOM 659 N N . THR A 1 85 ? -19.905 2.135 39.978 1.00 92.50 85 THR A N 1
ATOM 660 C CA . THR A 1 85 ? -19.550 2.291 41.397 1.00 92.50 85 THR A CA 1
ATOM 661 C C . THR A 1 85 ? -19.337 3.755 41.787 1.00 92.50 85 THR A C 1
ATOM 663 O O . THR A 1 85 ? -19.771 4.162 42.858 1.00 92.50 85 THR A O 1
ATOM 666 N N . ILE A 1 86 ? -18.694 4.559 40.931 1.00 92.06 86 ILE A N 1
ATOM 667 C CA . ILE A 1 86 ? -18.396 5.971 41.228 1.00 92.06 86 ILE A CA 1
ATOM 668 C C . ILE A 1 86 ? -19.651 6.847 41.128 1.00 92.06 86 ILE A C 1
ATOM 670 O O . ILE A 1 86 ? -19.904 7.664 42.008 1.00 92.06 86 ILE A O 1
ATOM 674 N N . ASN A 1 87 ? -20.441 6.681 40.063 1.00 87.62 87 ASN A N 1
ATOM 675 C CA . ASN A 1 87 ? -21.602 7.536 39.791 1.00 87.62 87 ASN A CA 1
ATOM 676 C C . ASN A 1 87 ? -22.907 7.026 40.429 1.00 87.62 87 ASN A C 1
ATOM 678 O O . ASN A 1 87 ? -23.936 7.687 40.303 1.00 87.62 87 ASN A O 1
ATOM 682 N N . GLY A 1 88 ? -22.902 5.845 41.058 1.00 84.12 88 GLY A N 1
ATOM 683 C CA . GLY A 1 88 ? -24.109 5.210 41.601 1.00 84.12 88 GLY A CA 1
ATOM 684 C C . GLY A 1 88 ? -25.148 4.845 40.529 1.00 84.12 88 GLY A C 1
ATOM 685 O O . GLY A 1 88 ? -26.343 4.805 40.812 1.00 84.12 88 GLY A O 1
ATOM 686 N N . GLY A 1 89 ? -24.708 4.644 39.282 1.00 85.50 89 GLY A N 1
ATOM 687 C CA . GLY A 1 89 ? -25.571 4.400 38.124 1.00 85.50 89 GLY A CA 1
ATOM 688 C C . GLY A 1 89 ? -25.760 2.917 37.788 1.00 85.50 89 GLY A C 1
ATOM 689 O O . GLY A 1 89 ? -25.037 2.046 38.266 1.00 85.50 89 GLY A O 1
ATOM 690 N N . ASN A 1 90 ? -26.709 2.619 36.894 1.00 87.88 90 ASN A N 1
ATOM 691 C CA . ASN A 1 90 ? -26.923 1.254 36.404 1.00 87.88 90 ASN A CA 1
ATOM 692 C C . ASN A 1 90 ? -25.806 0.833 35.438 1.00 87.88 90 ASN A C 1
ATOM 694 O O . ASN A 1 90 ? -25.665 1.414 34.359 1.00 87.88 90 ASN A O 1
ATOM 698 N N . ARG A 1 91 ? -25.086 -0.239 35.791 1.00 88.50 91 ARG A N 1
ATOM 699 C CA . ARG A 1 91 ? -24.015 -0.842 34.980 1.00 88.50 91 ARG A CA 1
ATOM 700 C C . ARG A 1 91 ? -24.451 -1.146 33.545 1.00 88.50 91 ARG A C 1
ATOM 702 O O . ARG A 1 91 ? -23.727 -0.810 32.613 1.00 88.50 91 ARG A O 1
ATOM 709 N N . ASP A 1 92 ? -25.625 -1.747 33.370 1.00 88.62 92 ASP A N 1
ATOM 710 C CA . ASP A 1 92 ? -26.078 -2.228 32.058 1.00 88.62 92 ASP A CA 1
ATOM 711 C C . ASP A 1 92 ? -26.322 -1.078 31.073 1.00 88.62 92 ASP A C 1
ATOM 713 O O . ASP A 1 92 ? -25.916 -1.157 29.916 1.00 88.62 92 ASP A O 1
ATOM 717 N N . LYS A 1 93 ? -26.883 0.041 31.552 1.00 89.81 93 LYS A N 1
ATOM 718 C CA . LYS A 1 93 ? -27.104 1.242 30.72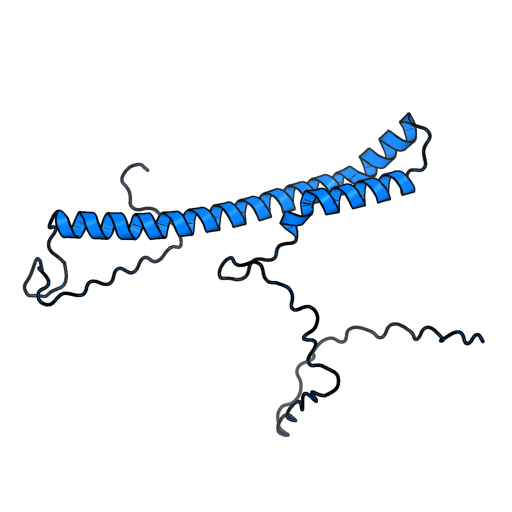9 1.00 89.81 93 LYS A CA 1
ATOM 719 C C . LYS A 1 93 ? -25.782 1.853 30.259 1.00 89.81 93 LYS A C 1
ATOM 721 O O . LYS A 1 93 ? -25.627 2.165 29.084 1.00 89.81 93 LYS A O 1
ATOM 726 N N . ILE A 1 94 ? -24.808 1.968 31.166 1.00 88.69 94 ILE A N 1
ATOM 727 C CA . ILE A 1 94 ? -23.469 2.492 30.850 1.00 88.69 94 ILE A CA 1
ATOM 728 C C . ILE A 1 94 ? -22.767 1.574 29.843 1.00 88.69 94 ILE A C 1
ATOM 730 O O . ILE A 1 94 ? -22.125 2.041 28.905 1.00 88.69 94 ILE A O 1
ATOM 734 N N . TYR A 1 95 ? -22.905 0.259 30.009 1.00 89.75 95 TYR A N 1
ATOM 735 C CA . TYR A 1 95 ? -22.333 -0.715 29.089 1.00 89.75 95 TYR A CA 1
ATOM 736 C C . TYR A 1 95 ? -22.922 -0.593 27.673 1.00 89.75 95 TYR A C 1
ATOM 738 O O . TYR A 1 95 ? -22.169 -0.580 26.698 1.00 89.75 95 TYR A O 1
ATOM 746 N N . GLU A 1 96 ? -24.245 -0.446 27.547 1.00 90.69 96 GLU A N 1
ATOM 747 C CA . GLU A 1 96 ? -24.917 -0.225 26.260 1.00 90.69 96 GLU A CA 1
ATOM 748 C C . GLU A 1 96 ? -24.472 1.079 25.582 1.00 90.69 96 GLU A C 1
ATOM 750 O O . GLU A 1 96 ? -24.161 1.083 24.387 1.00 90.69 96 GLU A O 1
ATOM 755 N N . GLU A 1 97 ? -24.365 2.175 26.335 1.00 89.19 97 GLU A N 1
ATOM 756 C CA . GLU A 1 97 ? -23.867 3.454 25.819 1.00 89.19 97 GLU A CA 1
ATOM 757 C C . GLU A 1 97 ? -22.413 3.354 25.343 1.00 89.19 97 GLU A C 1
ATOM 759 O O . GLU A 1 97 ? -22.076 3.804 24.243 1.00 89.19 97 GLU A O 1
ATOM 764 N N . LEU A 1 98 ? -21.544 2.707 26.124 1.00 87.38 98 LEU A N 1
ATOM 765 C CA . LEU A 1 98 ? -20.148 2.502 25.743 1.00 87.38 98 LEU A CA 1
ATOM 766 C C . LEU A 1 98 ? -20.016 1.585 24.518 1.00 87.38 98 LEU A C 1
ATOM 768 O O . LEU A 1 98 ? -19.144 1.817 23.678 1.00 87.38 98 LEU A O 1
ATOM 772 N N . LEU A 1 99 ? -20.899 0.594 24.360 1.00 89.06 99 LEU A N 1
ATOM 773 C CA . LEU A 1 99 ? -20.981 -0.216 23.142 1.00 89.06 99 LEU A CA 1
ATOM 774 C C . LEU A 1 99 ? -21.387 0.615 21.920 1.00 89.06 99 LEU A C 1
ATOM 776 O O . LEU A 1 99 ? -20.815 0.433 20.842 1.00 89.06 99 LEU A O 1
ATOM 780 N N . LEU A 1 100 ? -22.354 1.524 22.062 1.00 87.81 100 LEU A N 1
ATOM 781 C CA . LEU A 1 100 ? -22.755 2.429 20.981 1.00 87.81 100 LEU A CA 1
ATOM 782 C C . LEU A 1 100 ? -21.606 3.359 20.580 1.00 87.81 100 LEU A C 1
ATOM 784 O O . LEU A 1 100 ? -21.333 3.529 19.389 1.00 87.81 100 LEU A O 1
ATOM 788 N N . ILE A 1 101 ? -20.884 3.906 21.560 1.00 87.31 101 ILE A N 1
ATOM 789 C CA . ILE A 1 101 ? -19.709 4.752 21.320 1.00 87.31 101 ILE A CA 1
ATOM 790 C C . ILE A 1 101 ? -18.597 3.954 20.633 1.00 87.31 101 ILE A C 1
ATOM 792 O O . ILE A 1 101 ? -17.994 4.460 19.684 1.00 87.31 101 ILE A O 1
ATOM 796 N N . ALA A 1 102 ? -18.354 2.709 21.057 1.00 84.50 102 ALA A N 1
ATOM 797 C CA . ALA A 1 102 ? -17.376 1.825 20.429 1.00 84.50 102 ALA A CA 1
ATOM 798 C C . ALA A 1 102 ? -17.701 1.601 18.948 1.00 84.50 102 ALA A C 1
ATOM 800 O O . ALA A 1 102 ? -16.853 1.816 18.088 1.00 84.50 102 ALA A O 1
ATOM 801 N N . LYS A 1 103 ? -18.952 1.243 18.634 1.00 83.00 103 LYS A N 1
ATOM 802 C CA . LYS A 1 103 ? -19.399 1.037 17.248 1.00 83.00 103 LYS A CA 1
ATOM 803 C C . LYS A 1 103 ? -19.268 2.306 16.409 1.00 83.00 103 LYS A C 1
ATOM 805 O O . LYS A 1 103 ? -18.782 2.248 15.288 1.00 83.00 103 LYS A O 1
ATOM 810 N N . LYS A 1 104 ? -19.642 3.463 16.964 1.00 85.00 104 LYS A N 1
ATOM 811 C CA . LYS A 1 104 ? -19.560 4.748 16.258 1.00 85.00 104 LYS A CA 1
ATOM 812 C C . LYS A 1 104 ? -18.117 5.157 15.963 1.00 85.00 104 LYS A C 1
ATOM 814 O O . LYS A 1 104 ? -17.830 5.617 14.864 1.00 85.00 104 LYS A O 1
ATOM 819 N N . LYS A 1 105 ? -17.210 5.013 16.936 1.00 81.31 105 LYS A N 1
ATOM 820 C CA . LYS A 1 105 ? -15.800 5.392 16.758 1.00 81.31 105 LYS A CA 1
ATOM 821 C C . LYS A 1 105 ? -15.016 4.401 15.910 1.00 81.31 105 LYS A C 1
ATOM 823 O O . LYS A 1 105 ? -14.081 4.823 15.244 1.00 81.31 105 LYS A O 1
ATOM 828 N N . THR A 1 106 ? -15.380 3.120 15.921 1.00 80.81 106 THR A N 1
ATOM 829 C CA . THR A 1 106 ? -14.655 2.083 15.175 1.00 80.81 106 THR A CA 1
ATOM 830 C C . THR A 1 106 ? -15.365 1.635 13.897 1.00 80.81 106 THR A C 1
ATOM 832 O O . THR A 1 106 ? -15.087 0.549 13.393 1.00 80.81 106 THR A O 1
ATOM 835 N N . ALA A 1 107 ? -16.249 2.467 13.343 1.00 75.19 107 ALA A N 1
ATOM 836 C CA . ALA A 1 107 ? -16.949 2.177 12.090 1.00 75.19 107 ALA A CA 1
ATOM 837 C C . ALA A 1 107 ? -15.981 1.893 10.921 1.00 75.19 107 ALA A C 1
ATOM 839 O O . ALA A 1 107 ? -16.268 1.071 10.058 1.00 75.19 107 ALA A O 1
ATOM 840 N N . GLU A 1 108 ? -14.789 2.500 10.930 1.00 70.25 108 GLU A N 1
ATOM 841 C CA . GLU A 1 108 ? -13.748 2.251 9.922 1.00 70.25 108 GLU A CA 1
ATOM 842 C C . GLU A 1 108 ? -13.198 0.811 9.941 1.00 70.25 108 GLU A C 1
ATOM 844 O O . GLU A 1 108 ? -12.653 0.357 8.936 1.00 70.25 108 GLU A O 1
ATOM 849 N N . ALA A 1 109 ? -13.338 0.075 11.050 1.00 68.81 109 ALA A N 1
ATOM 850 C CA . ALA A 1 109 ? -12.878 -1.312 11.150 1.00 68.81 109 ALA A CA 1
ATOM 851 C C . ALA A 1 109 ? -13.826 -2.321 10.485 1.00 68.81 109 ALA A C 1
ATOM 853 O O . ALA A 1 109 ? -13.396 -3.427 10.167 1.00 68.81 109 ALA A O 1
ATOM 854 N N . ASP A 1 110 ? -15.095 -1.956 10.279 1.00 69.19 110 ASP A N 1
ATOM 855 C CA . ASP A 1 110 ? -16.096 -2.835 9.660 1.00 69.19 110 ASP A CA 1
ATOM 856 C C . ASP A 1 110 ? -16.025 -2.809 8.123 1.00 69.19 110 ASP A C 1
ATOM 858 O O . ASP A 1 110 ? -16.669 -3.614 7.452 1.00 69.19 110 ASP A O 1
ATOM 862 N N . VAL A 1 111 ? -15.198 -1.925 7.550 1.00 75.12 111 VAL A N 1
ATOM 863 C CA . VAL A 1 111 ? -14.961 -1.855 6.107 1.00 75.12 111 VAL A CA 1
ATOM 864 C C . VAL A 1 111 ? -14.173 -3.088 5.660 1.00 75.12 111 VAL A C 1
ATOM 866 O O . VAL A 1 111 ? -12.942 -3.132 5.737 1.00 75.12 111 VAL A O 1
ATOM 869 N N . LYS A 1 112 ? -14.884 -4.102 5.161 1.00 67.69 112 LYS A N 1
ATOM 870 C CA . LYS A 1 112 ? -14.271 -5.238 4.470 1.00 67.69 112 LYS A CA 1
ATOM 871 C C . LYS A 1 112 ? -13.738 -4.749 3.130 1.00 67.69 112 LYS A C 1
ATOM 873 O O . LYS A 1 112 ? -14.480 -4.211 2.316 1.00 67.69 112 LYS A O 1
ATOM 878 N N . LEU A 1 113 ? -12.436 -4.892 2.922 1.00 68.38 113 LEU A N 1
ATOM 879 C CA . LEU A 1 113 ? -11.803 -4.589 1.644 1.00 68.38 113 LEU A CA 1
ATOM 880 C C . LEU A 1 113 ? -11.801 -5.857 0.783 1.00 68.38 113 LEU A C 1
ATOM 882 O O . LEU A 1 113 ? -11.509 -6.937 1.299 1.00 68.38 113 LEU A O 1
ATOM 886 N N . ASP A 1 114 ? -12.108 -5.723 -0.503 1.00 70.44 114 ASP A N 1
ATOM 887 C CA . ASP A 1 114 ? -11.922 -6.792 -1.485 1.00 70.44 114 ASP A CA 1
ATOM 888 C C . ASP A 1 114 ? -10.426 -7.056 -1.734 1.00 70.44 114 ASP A C 1
ATOM 890 O O . ASP A 1 114 ? -9.547 -6.323 -1.264 1.00 70.44 114 ASP A O 1
ATOM 894 N N . GLU A 1 115 ? -10.113 -8.102 -2.503 1.00 61.53 115 GLU A N 1
ATOM 895 C CA . GLU A 1 115 ? -8.734 -8.412 -2.912 1.00 61.53 115 GLU A CA 1
ATOM 896 C C . GLU A 1 115 ? -8.055 -7.239 -3.653 1.00 61.53 115 GLU A C 1
ATOM 898 O O . GLU A 1 115 ? -6.827 -7.134 -3.671 1.00 61.53 115 GLU A O 1
ATOM 903 N N . SER A 1 116 ? -8.850 -6.310 -4.198 1.00 62.56 116 SER A N 1
ATOM 904 C CA . SER A 1 116 ? -8.413 -5.105 -4.911 1.00 62.56 116 SER A CA 1
ATOM 905 C C . SER A 1 116 ? -8.305 -3.847 -4.030 1.00 62.56 116 SER A C 1
ATOM 907 O O . SER A 1 116 ? -7.873 -2.793 -4.508 1.00 62.56 116 SER A O 1
ATOM 909 N N . GLY A 1 117 ? -8.660 -3.916 -2.744 1.00 64.12 117 GLY A N 1
ATOM 910 C CA . GLY A 1 117 ? -8.598 -2.794 -1.810 1.00 64.12 117 GLY A CA 1
ATOM 911 C C . GLY A 1 117 ? -9.707 -1.748 -1.897 1.00 64.12 117 GLY A C 1
ATOM 912 O O . GLY A 1 117 ? -9.545 -0.643 -1.351 1.00 64.12 117 GLY A O 1
ATOM 913 N N . LYS A 1 118 ? -10.805 -2.059 -2.581 1.00 71.31 118 LYS A N 1
ATOM 914 C CA . LYS A 1 118 ? -12.048 -1.293 -2.544 1.00 71.31 118 LYS A CA 1
ATOM 915 C C . LYS A 1 118 ? -12.926 -1.797 -1.394 1.00 71.31 118 LYS A C 1
ATOM 917 O O . LYS A 1 118 ? -12.876 -2.981 -1.066 1.00 71.31 118 LYS A O 1
ATOM 922 N N . PRO A 1 119 ? -13.691 -0.906 -0.740 1.00 70.00 119 PRO A N 1
ATOM 923 C CA . PRO A 1 119 ? -14.704 -1.341 0.207 1.00 70.00 119 PRO A CA 1
ATOM 924 C C . PRO A 1 119 ? -15.686 -2.251 -0.532 1.00 70.00 119 PRO A C 1
ATOM 926 O O . PRO A 1 119 ? -16.250 -1.853 -1.549 1.00 70.00 119 PRO A O 1
ATOM 929 N N . ILE A 1 120 ? -15.844 -3.476 -0.039 1.00 69.62 120 ILE A N 1
ATOM 930 C CA . ILE A 1 120 ? -16.976 -4.315 -0.399 1.00 69.62 120 ILE A CA 1
ATOM 931 C C . ILE A 1 120 ? -18.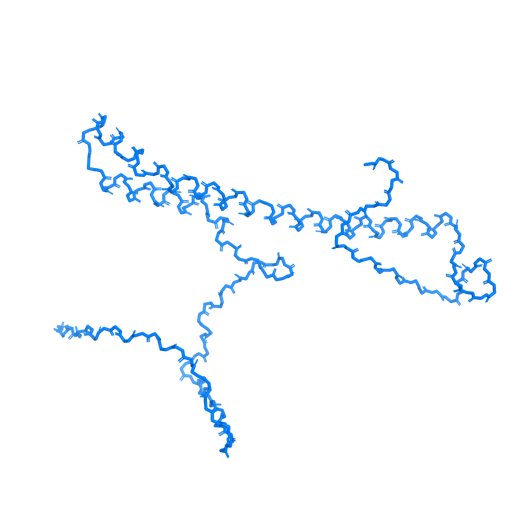166 -3.613 0.237 1.00 69.62 120 ILE A C 1
ATOM 933 O O . ILE A 1 120 ? -18.327 -3.635 1.459 1.00 69.62 120 ILE A O 1
ATOM 937 N N . GLU A 1 121 ? -18.972 -2.947 -0.581 1.00 59.44 121 GLU A N 1
ATOM 938 C CA . GLU A 1 121 ? -20.379 -2.816 -0.245 1.00 59.44 121 GLU A CA 1
ATOM 939 C C . GLU A 1 121 ? -20.856 -4.263 -0.161 1.00 59.44 121 GLU A C 1
ATOM 941 O O . GLU A 1 121 ? -20.873 -4.974 -1.170 1.00 59.44 121 GLU A O 1
ATOM 946 N N . GLU A 1 122 ? -21.100 -4.766 1.056 1.00 49.09 122 GLU A N 1
ATOM 947 C CA . GLU A 1 122 ? -21.918 -5.968 1.167 1.00 49.09 122 GLU A CA 1
ATOM 948 C C . GLU A 1 122 ? -23.137 -5.668 0.299 1.00 49.09 122 GLU A C 1
ATOM 950 O O . GLU A 1 122 ? -23.712 -4.589 0.478 1.00 49.09 122 GLU A O 1
ATOM 955 N N . PRO A 1 123 ? -23.464 -6.509 -0.700 1.00 46.34 123 PRO A N 1
ATOM 956 C CA . PRO A 1 123 ? -24.659 -6.272 -1.472 1.00 46.34 123 PRO A CA 1
ATOM 957 C C . PRO A 1 123 ? -25.773 -6.310 -0.438 1.00 46.34 123 PRO A C 1
ATOM 959 O O . PRO A 1 123 ? -26.090 -7.381 0.085 1.00 46.34 123 PRO A O 1
ATOM 962 N N . GLU A 1 124 ? -26.300 -5.133 -0.087 1.00 46.78 124 GLU A N 1
ATOM 963 C CA . GLU A 1 124 ? -27.651 -5.009 0.424 1.00 46.78 124 GLU A CA 1
ATOM 964 C C . GLU A 1 124 ? -28.442 -5.947 -0.467 1.00 46.78 124 GLU A C 1
ATOM 966 O O . GLU A 1 124 ? -28.401 -5.770 -1.689 1.00 46.78 124 GLU A O 1
ATOM 971 N N . GLU A 1 125 ? -28.928 -7.031 0.150 1.00 45.62 125 GLU A N 1
ATOM 972 C CA . GLU A 1 125 ? -29.612 -8.174 -0.449 1.00 45.62 125 GLU A CA 1
ATOM 973 C C . GLU A 1 125 ? -29.998 -7.848 -1.877 1.00 45.62 125 GLU A C 1
ATOM 975 O O . GLU A 1 125 ? -30.823 -6.951 -2.024 1.00 45.62 125 GLU A O 1
ATOM 980 N N . MET A 1 126 ? -29.365 -8.469 -2.891 1.00 46.75 126 MET A N 1
ATOM 981 C CA . MET A 1 126 ? -29.658 -8.185 -4.300 1.00 46.75 126 MET A CA 1
ATOM 982 C C . MET A 1 126 ? -31.174 -8.050 -4.456 1.00 46.75 126 MET A C 1
ATOM 984 O O . MET A 1 126 ? -31.893 -9.048 -4.499 1.00 46.75 126 MET A O 1
ATOM 988 N N . ASN A 1 127 ? -31.659 -6.807 -4.457 1.00 51.25 127 ASN A N 1
ATOM 989 C CA . ASN A 1 127 ? -33.072 -6.486 -4.473 1.00 51.25 127 ASN A CA 1
ATOM 990 C C . ASN A 1 127 ? -33.444 -6.644 -5.937 1.00 51.25 127 ASN A C 1
ATOM 992 O O . ASN A 1 127 ? -33.598 -5.671 -6.668 1.00 51.25 127 ASN A O 1
ATOM 996 N N . LEU A 1 128 ? -33.507 -7.891 -6.403 1.00 57.12 128 LEU A N 1
ATOM 997 C CA . LEU A 1 128 ? -33.857 -8.212 -7.781 1.00 57.12 128 LEU A CA 1
ATOM 998 C C . LEU A 1 128 ? -35.335 -7.889 -8.081 1.00 57.12 128 LEU A C 1
ATOM 1000 O O . LEU A 1 128 ? -35.808 -8.157 -9.180 1.00 57.12 128 LEU A O 1
ATOM 1004 N N . GLY A 1 129 ? -36.050 -7.248 -7.152 1.00 54.03 129 GLY A N 1
ATOM 1005 C CA . GLY A 1 129 ? -37.448 -6.879 -7.295 1.00 54.03 129 GLY A CA 1
ATOM 1006 C C . GLY A 1 129 ? -38.356 -8.106 -7.323 1.00 54.03 129 GLY A C 1
ATOM 1007 O O . GLY A 1 129 ? -37.929 -9.232 -7.572 1.00 54.03 129 GLY A O 1
ATOM 1008 N N . ASP A 1 130 ? -39.648 -7.884 -7.098 1.00 56.03 130 ASP A N 1
ATOM 1009 C CA . ASP A 1 130 ? -40.657 -8.947 -6.970 1.00 56.03 130 ASP A CA 1
ATOM 1010 C C . ASP A 1 130 ? -40.859 -9.804 -8.244 1.00 56.03 130 ASP A C 1
ATOM 1012 O O . ASP A 1 130 ? -41.660 -10.736 -8.243 1.00 56.03 130 ASP A O 1
ATOM 1016 N N . ASN A 1 131 ? -40.134 -9.518 -9.334 1.00 51.31 131 ASN A N 1
ATOM 1017 C CA . ASN A 1 131 ? -40.333 -10.117 -10.656 1.00 51.31 131 ASN A CA 1
ATOM 1018 C C . ASN A 1 131 ? -39.187 -11.020 -11.138 1.00 51.31 131 ASN A C 1
ATOM 1020 O O . ASN A 1 131 ? -39.245 -11.498 -12.272 1.00 51.31 131 ASN A O 1
ATOM 1024 N N . VAL A 1 132 ? -38.147 -11.268 -10.335 1.00 45.69 132 VAL A N 1
ATOM 1025 C CA . VAL A 1 132 ? -37.037 -12.138 -10.760 1.00 45.69 132 VAL A CA 1
ATOM 1026 C C . VAL A 1 132 ? -37.098 -13.488 -10.057 1.00 45.69 132 VAL A C 1
ATOM 1028 O O . VAL A 1 132 ? -36.819 -13.620 -8.868 1.00 45.69 132 VAL A O 1
ATOM 1031 N N . ILE A 1 133 ? -37.431 -14.520 -10.832 1.00 59.53 133 ILE A N 1
ATOM 1032 C CA . ILE A 1 133 ? -37.352 -15.919 -10.412 1.00 59.53 133 ILE A CA 1
ATOM 1033 C C . ILE A 1 133 ? -35.963 -16.434 -10.791 1.00 59.53 133 ILE A C 1
ATOM 1035 O O . ILE A 1 133 ? -35.667 -16.638 -11.969 1.00 59.53 133 ILE A O 1
ATOM 1039 N N . ILE A 1 134 ? -35.110 -16.667 -9.795 1.00 57.91 134 ILE A N 1
ATOM 1040 C CA . ILE A 1 134 ? -33.857 -17.400 -9.996 1.00 57.91 134 ILE A CA 1
ATOM 1041 C C . ILE A 1 134 ? -34.228 -18.874 -10.160 1.00 57.91 134 ILE A C 1
ATOM 1043 O O . ILE A 1 134 ? -34.493 -19.577 -9.185 1.00 57.91 134 ILE A O 1
ATOM 1047 N N . VAL A 1 135 ? -34.277 -19.344 -11.405 1.00 59.56 135 VAL A N 1
ATOM 1048 C CA . VAL A 1 135 ? -34.399 -20.773 -11.700 1.00 59.56 135 VAL A CA 1
ATOM 1049 C C . VAL A 1 135 ? -33.025 -21.395 -11.470 1.00 59.56 135 VAL A C 1
ATOM 1051 O O . VAL A 1 135 ? -32.153 -21.336 -12.334 1.00 59.56 135 VAL A O 1
ATOM 1054 N N . SER A 1 136 ? -32.804 -21.968 -10.287 1.00 51.12 136 SER A N 1
ATOM 1055 C CA . SER A 1 136 ? -31.649 -22.834 -10.060 1.00 51.12 136 SER A CA 1
ATOM 1056 C C . SER A 1 136 ? -31.794 -24.056 -10.963 1.00 51.12 136 SER A C 1
ATOM 1058 O O . SER A 1 136 ? -32.695 -24.870 -10.746 1.00 51.12 136 SER A O 1
ATOM 1060 N N . GLN A 1 137 ? -30.948 -24.152 -11.993 1.00 47.56 137 GLN A N 1
ATOM 1061 C CA . GLN A 1 137 ? -30.866 -25.328 -12.856 1.00 47.56 137 GLN A CA 1
ATOM 1062 C C . GLN A 1 137 ? -30.719 -26.572 -11.978 1.00 47.56 137 GLN A C 1
ATOM 1064 O O . GLN A 1 137 ? -29.840 -26.633 -11.116 1.00 47.56 137 GLN A O 1
ATOM 1069 N N . GLN A 1 138 ? -31.628 -27.531 -12.159 1.00 43.16 138 GLN A N 1
ATOM 1070 C CA . GLN A 1 138 ? -31.542 -28.820 -11.488 1.00 43.16 138 GLN A CA 1
ATOM 1071 C C . GLN A 1 138 ? -30.199 -29.470 -11.852 1.00 43.16 138 GLN A C 1
ATOM 1073 O O . GLN A 1 138 ? -29.853 -29.494 -13.034 1.00 43.16 138 GLN A O 1
ATOM 1078 N N . PRO A 1 139 ? -29.434 -29.980 -10.876 1.00 44.66 139 PRO A N 1
ATOM 1079 C CA . PRO A 1 139 ? -28.251 -30.767 -11.176 1.00 44.66 139 PRO A CA 1
ATOM 1080 C C . PRO A 1 139 ? -28.672 -32.083 -11.845 1.00 44.66 139 PRO A C 1
ATOM 1082 O O . PRO A 1 139 ? -29.600 -32.751 -11.387 1.00 44.66 139 PRO A O 1
ATOM 1085 N N . GLU A 1 140 ? -27.986 -32.421 -12.936 1.00 41.44 140 GLU A N 1
ATOM 1086 C CA . GLU A 1 140 ? -28.078 -33.695 -13.658 1.00 41.44 140 GLU A CA 1
ATOM 1087 C C . GLU A 1 140 ? -28.093 -34.902 -12.690 1.00 41.44 140 GLU A C 1
ATOM 1089 O O . GLU A 1 140 ? -27.347 -34.910 -11.701 1.00 41.44 140 GLU A O 1
ATOM 1094 N N . PRO A 1 141 ? -28.909 -35.943 -12.944 1.00 43.56 141 PRO A N 1
ATOM 1095 C CA . PRO A 1 141 ? -29.043 -37.082 -12.045 1.00 43.56 141 PRO A CA 1
ATOM 1096 C C . PRO A 1 141 ? -27.812 -37.990 -12.170 1.00 43.56 141 PRO A C 1
ATOM 1098 O O . PRO A 1 141 ? -27.755 -38.855 -13.040 1.00 43.56 141 PRO A O 1
ATOM 1101 N N . GLY A 1 142 ? -26.807 -37.801 -11.310 1.00 52.09 142 GLY A N 1
ATOM 1102 C CA . GLY A 1 142 ? -25.635 -38.684 -11.330 1.00 52.09 142 GLY A CA 1
ATOM 1103 C C . GLY A 1 142 ? -24.501 -38.438 -10.336 1.00 52.09 142 GLY A C 1
ATOM 1104 O O . GLY A 1 142 ? -23.510 -39.159 -10.406 1.00 52.09 142 GLY A O 1
ATOM 1105 N N . ALA A 1 143 ? -24.597 -37.483 -9.409 1.00 37.34 143 ALA A N 1
ATOM 1106 C CA . ALA A 1 143 ? -23.565 -37.295 -8.388 1.00 37.34 143 ALA A CA 1
ATOM 1107 C C . ALA A 1 143 ? -24.190 -37.245 -6.990 1.00 37.34 143 ALA A C 1
ATOM 1109 O O . ALA A 1 143 ? -24.973 -36.351 -6.674 1.00 37.34 143 ALA A O 1
ATOM 1110 N N . GLU A 1 144 ? -23.859 -38.242 -6.171 1.00 37.31 144 GLU A N 1
ATOM 1111 C CA . GLU A 1 144 ? -24.260 -38.327 -4.769 1.00 37.31 144 GLU A CA 1
ATOM 1112 C C . GLU A 1 144 ? -23.691 -37.154 -3.935 1.00 37.31 144 GLU A C 1
ATOM 1114 O O . GLU A 1 144 ? -22.627 -36.618 -4.257 1.00 37.31 144 GLU A O 1
ATOM 1119 N N . PRO A 1 145 ? -24.394 -36.724 -2.869 1.00 39.09 145 PRO A N 1
ATOM 1120 C CA . PRO A 1 145 ? -24.133 -35.464 -2.178 1.00 39.09 145 PRO A CA 1
ATOM 1121 C C . PRO A 1 145 ? -23.080 -35.591 -1.066 1.00 39.09 145 PRO A C 1
ATOM 1123 O O . PRO A 1 145 ? -23.226 -36.399 -0.151 1.00 39.09 145 PRO A O 1
ATOM 1126 N N . THR A 1 146 ? -22.069 -34.718 -1.065 1.00 36.00 146 THR A N 1
ATOM 1127 C CA . THR A 1 146 ? -21.256 -34.440 0.130 1.00 36.00 146 THR A CA 1
ATOM 1128 C C . THR A 1 146 ? -21.955 -33.397 1.004 1.00 36.00 146 THR A C 1
ATOM 1130 O O . THR A 1 146 ? -22.335 -32.321 0.544 1.00 36.00 146 THR A O 1
ATOM 1133 N N . GLU A 1 147 ? -22.150 -33.755 2.273 1.00 33.12 147 GLU A N 1
ATOM 1134 C CA . GLU A 1 147 ? -22.874 -33.019 3.311 1.00 33.12 147 GLU A CA 1
ATOM 1135 C C . GLU A 1 147 ? -22.489 -31.534 3.415 1.00 33.12 147 GLU A C 1
ATOM 1137 O O . GLU A 1 147 ? -21.380 -31.179 3.817 1.00 33.12 147 GLU A O 1
ATOM 1142 N N . ALA A 1 148 ? -23.459 -30.652 3.158 1.00 34.06 148 ALA A N 1
ATOM 1143 C CA . ALA A 1 148 ? -23.439 -29.275 3.630 1.00 34.06 148 ALA A CA 1
ATOM 1144 C C . ALA A 1 148 ? -24.317 -29.154 4.884 1.00 34.06 148 ALA A C 1
ATOM 1146 O O . ALA A 1 148 ? -25.506 -29.478 4.882 1.00 34.06 148 ALA A O 1
ATOM 1147 N N . ALA A 1 149 ? -23.701 -28.669 5.958 1.00 35.09 149 ALA A N 1
ATOM 1148 C CA . ALA A 1 149 ? -24.311 -28.404 7.248 1.00 35.09 149 ALA A CA 1
ATOM 1149 C C . ALA A 1 149 ? -25.513 -27.443 7.153 1.00 35.09 149 ALA A C 1
ATOM 1151 O O . ALA A 1 149 ? -25.408 -26.308 6.690 1.00 35.09 149 ALA A O 1
ATOM 1152 N N . THR A 1 150 ? -26.656 -27.887 7.671 1.00 34.12 150 THR A N 1
ATOM 1153 C CA . THR A 1 150 ? -27.852 -27.078 7.947 1.00 34.12 150 THR A CA 1
ATOM 1154 C C . THR A 1 150 ? -27.589 -25.975 8.981 1.00 34.12 150 THR A C 1
ATOM 1156 O O . THR A 1 150 ? -27.114 -26.291 10.074 1.00 34.12 150 THR A O 1
ATOM 1159 N N . PRO A 1 151 ? -28.056 -24.729 8.769 1.00 35.94 151 PRO A N 1
ATOM 1160 C CA . PRO A 1 151 ? -28.405 -23.839 9.864 1.00 35.94 151 PRO A CA 1
ATOM 1161 C C . PRO A 1 151 ? -29.912 -23.900 10.160 1.00 35.94 151 PRO A C 1
ATOM 1163 O O . PRO A 1 151 ? -30.778 -23.895 9.285 1.00 35.94 151 PRO A O 1
ATOM 1166 N N . ALA A 1 152 ? -30.200 -23.997 11.454 1.00 35.53 152 ALA A N 1
ATOM 1167 C CA . ALA A 1 152 ? -31.485 -24.298 12.059 1.00 35.53 152 ALA A CA 1
ATOM 1168 C C . ALA A 1 152 ? -32.589 -23.240 11.838 1.00 35.53 152 ALA A C 1
ATOM 1170 O O . ALA A 1 152 ? -32.366 -22.031 11.918 1.00 35.53 152 ALA A O 1
ATOM 1171 N N . LYS A 1 153 ? -33.830 -23.726 11.683 1.00 36.06 153 LYS A N 1
ATOM 1172 C CA . LYS A 1 153 ? -35.085 -22.954 11.754 1.00 36.06 153 LYS A CA 1
ATOM 1173 C C . LYS A 1 153 ? -35.214 -22.219 13.098 1.00 36.06 153 LYS A C 1
ATOM 1175 O O . LYS A 1 153 ? -35.235 -22.858 14.148 1.00 36.06 153 LYS A O 1
ATOM 1180 N N . LYS A 1 154 ? -35.444 -20.901 13.066 1.00 35.50 154 LYS A N 1
ATOM 1181 C CA . LYS A 1 154 ? -36.013 -20.130 14.193 1.00 35.50 154 LYS A CA 1
ATOM 1182 C C . LYS A 1 154 ? -37.536 -19.933 14.022 1.00 35.50 154 LYS A C 1
ATOM 1184 O O . LYS A 1 154 ? -38.027 -19.933 12.894 1.00 35.50 154 LYS A O 1
ATOM 1189 N N . PRO A 1 155 ? -38.306 -19.821 15.123 1.00 37.56 155 PRO A N 1
ATOM 1190 C CA . PRO A 1 155 ? -39.748 -20.074 15.132 1.00 37.56 155 PRO A CA 1
ATOM 1191 C C . PRO A 1 155 ? -40.602 -18.886 14.649 1.00 37.56 155 PRO A C 1
ATOM 1193 O O . PRO A 1 155 ? -40.260 -17.721 14.848 1.00 37.56 155 PRO A O 1
ATOM 1196 N N . LYS A 1 156 ? -41.768 -19.202 14.061 1.00 40.38 156 LYS A N 1
ATOM 1197 C CA . LYS A 1 156 ? -42.815 -18.260 13.614 1.00 40.38 156 LYS A CA 1
ATOM 1198 C C . LYS A 1 156 ? -43.322 -17.380 14.771 1.00 40.38 156 LYS A C 1
ATOM 1200 O O . LYS A 1 156 ? -43.967 -17.887 15.688 1.00 40.38 156 LYS A O 1
ATOM 1205 N N . LYS A 1 157 ? -43.158 -16.052 14.687 1.00 40.81 157 LYS A N 1
ATOM 1206 C CA . LYS A 1 157 ? -43.931 -15.099 15.509 1.00 40.81 157 LYS A CA 1
ATOM 1207 C C . LYS A 1 157 ? -45.314 -14.868 14.880 1.00 40.81 157 LYS A C 1
ATOM 1209 O O . LYS A 1 157 ? -45.429 -14.463 13.727 1.00 40.81 157 LYS A O 1
ATOM 1214 N N . ARG A 1 158 ? -46.369 -15.157 15.654 1.00 41.53 158 ARG A N 1
ATOM 1215 C CA . ARG A 1 158 ? -47.792 -14.958 15.311 1.00 41.53 158 ARG A CA 1
ATOM 1216 C C . ARG A 1 158 ? -48.058 -13.482 14.983 1.00 41.53 158 ARG A C 1
ATOM 1218 O O . ARG A 1 158 ? -47.805 -12.620 15.821 1.00 41.53 158 ARG A O 1
ATOM 1225 N N . ARG A 1 159 ? -48.628 -13.199 13.803 1.00 42.97 159 ARG A N 1
ATOM 1226 C CA . ARG A 1 159 ? -49.212 -11.886 13.474 1.00 42.97 159 ARG A CA 1
ATOM 1227 C C . ARG A 1 159 ? -50.359 -11.605 14.447 1.00 42.97 159 ARG A C 1
ATOM 1229 O O . ARG A 1 159 ? -51.332 -12.356 14.484 1.00 42.97 159 ARG A O 1
ATOM 1236 N N . ARG A 1 160 ? -50.252 -10.529 15.229 1.00 40.81 160 ARG A N 1
ATOM 1237 C CA . ARG A 1 160 ? -51.395 -9.948 15.941 1.00 40.81 160 ARG A CA 1
ATOM 1238 C C . ARG A 1 160 ? -52.259 -9.202 14.919 1.00 40.81 160 ARG A C 1
ATOM 1240 O O . ARG A 1 160 ? -51.753 -8.354 14.194 1.00 40.81 160 ARG A O 1
ATOM 1247 N N . ARG A 1 161 ? -53.543 -9.560 14.844 1.00 43.38 161 ARG A N 1
ATOM 1248 C CA . ARG A 1 161 ? -54.596 -8.749 14.218 1.00 43.38 161 ARG A CA 1
ATOM 1249 C C . ARG A 1 161 ? -55.032 -7.669 15.214 1.00 43.38 161 ARG A C 1
ATOM 1251 O O . ARG A 1 161 ? -55.335 -8.010 16.353 1.00 43.38 161 ARG A O 1
ATOM 1258 N N . SER A 1 162 ? -55.149 -6.428 14.760 1.00 44.03 162 SER A N 1
ATOM 1259 C CA . SER A 1 162 ? -56.087 -5.416 15.278 1.00 44.03 162 SER A CA 1
ATOM 1260 C C . SER A 1 162 ? -56.286 -4.395 14.153 1.00 44.03 162 SER A C 1
ATOM 1262 O O . SER A 1 162 ? -55.288 -3.928 13.612 1.00 44.03 162 SER A O 1
ATOM 1264 N N . LYS A 1 163 ? -57.478 -4.376 13.549 1.00 45.00 163 LYS A N 1
ATOM 1265 C CA . LYS A 1 163 ? -58.589 -3.436 13.794 1.00 45.00 163 LYS A CA 1
ATOM 1266 C C . LYS A 1 163 ? -58.297 -2.061 13.215 1.00 45.00 163 LYS A C 1
ATOM 1268 O O . LYS A 1 163 ? -57.405 -1.393 13.767 1.00 45.00 163 LYS A O 1
#

Foldseek 3Di:
DPPDDDDDPDDDDDDDDDPDFAAPDPVRPHGDDDPVVVVVVVVVVVVVVVVVVVLVVLVVVLVVLVVVLVVCVVCLLVVLVVVCVVVVDDSVVSSVVSVVVSCVVSVSNPQDADVVSDGPPPPPPPCVDPPDDPPPPDPDPDDDDDDDDDDDDDDDDDDDDDD

Radius of gyration: 29.08 Å; Cα contacts (8 Å, |Δi|>4): 59; chains: 1; bounding box: 82×48×75 Å

Secondary structure (DSSP, 8-state):
--SSPPPSS---------SS--BSSTT--SB---HHHHHHHHHHHHHHHHHHHHHHHHHHHHHHHHHHHHHHHHHHHHHHHHHHHHHT--HHHHHHHHHHHHHHHTGGGG-PBPTTSSB----SS----TT-----PPP-TT-PPPPPPPPPPPPPPPPPP--

Solvent-accessible surface area (backbone atoms only — not comparable to full-atom values): 10762 Å² total; per-residue (Å²): 124,92,90,59,81,89,84,70,103,73,87,86,87,85,87,88,87,67,99,75,76,64,49,70,48,96,85,62,85,46,71,50,90,45,70,70,60,53,50,51,55,52,52,53,51,51,56,52,48,52,54,53,53,51,51,54,52,51,54,49,48,31,53,51,36,43,50,51,48,53,55,48,61,70,48,41,64,60,52,24,49,53,51,19,68,74,70,75,48,64,42,67,62,50,38,53,53,52,50,52,50,48,52,65,76,35,51,66,38,70,60,48,58,45,101,85,67,46,71,53,71,72,71,71,68,82,78,66,57,102,81,62,80,82,78,76,78,78,79,75,95,81,74,86,84,79,90,75,86,82,82,81,89,78,82,88,79,79,83,81,85,78,135